Protein AF-A0A535HLI9-F1 (afdb_monomer)

Solvent-accessible surface area (backbone atoms only — not comparable to full-atom values): 7921 Å² total; per-residue (Å²): 130,85,85,77,69,52,64,37,50,51,27,47,79,38,74,71,27,45,65,36,55,38,54,54,77,59,37,49,28,39,36,38,38,38,29,46,26,22,33,39,37,52,29,38,16,64,42,88,89,47,76,68,42,70,60,89,92,61,36,67,38,44,48,36,35,38,16,77,48,53,64,76,71,88,48,69,77,40,83,44,62,88,49,76,64,22,42,62,50,77,56,64,64,55,21,14,36,40,42,58,48,47,52,89,66,51,62,89,78,56,41,26,40,26,44,35,54,46,46,82,50,92,31,57,22,33,33,33,36,26,61,46,61,72,83,28,63,64,91,67,55,74,84,50,59,134

pLDDT: mean 82.83, std 12.59, range [45.88, 95.75]

Foldseek 3Di:
DPDDDCALAFKDKDWLQAQFKFFLPQFFKKKKKWAQFFKKAKWWDLDRPDDTHQPPPQQQFQKKWKFQQRPPPPTDIDIDNPDDRHRMGGHDGGMMMITMDGPVSDDPSTGIMGIHGDDDDSIIMMMIGGRGHDRDDNVRDDPGTD

Radius of gyration: 15.1 Å; Cα contacts (8 Å, |Δi|>4): 347; chains: 1; bounding box: 35×43×37 Å

Mean predicted aligned error: 6.94 Å

Sequence (146 aa):
MAGMEFLGRHGIPVLAASGVAINLSGCSGVTFFGTNDNTYTLTLSKTFTGSYSQPSGWNPITHYYTNADNGVGTGAWSDKVAQAASNVVTIATDIAVAITLLVSMVPDTYQYVKCTASAPGDGLLVAVLHDLTVQRKPVNLAKISA

Secondary structure (DSSP, 8-state):
-PPPPSBTTTEEEESS-BT--EE-TT-SEEEEEE-S-SEEEEEEESSTTSPPB--TT---BS-EEEETTTTSSSSPPEEE--S-SBSEEE--TT-EEEEEEEGGGSPTT--EEEEEEESSSS--EEEEEES-SS---GGGPPP---

Nearest PDB structures (foldseek):
  7wr7-assembly1_A  TM=2.361E-01  e=2.189E-01  Homo sapiens
  6fzw-assembly1_D  TM=2.084E-01  e=3.251E-01  Homo sapiens
  2wno-assembly1_A  TM=2.152E-01  e=1.336E+00  Homo sapiens
  6fzv-assembly1_D  TM=1.956E-01  e=2.947E+00  Homo sapiens
  9en2-assembly1_A  TM=1.817E-01  e=4.631E+00  Homo sapiens

Structure (mmCIF, N/CA/C/O backbone):
data_AF-A0A535HLI9-F1
#
_entry.id   AF-A0A535HLI9-F1
#
loop_
_atom_site.group_PDB
_atom_site.id
_atom_site.type_symbol
_atom_site.label_atom_id
_atom_site.label_alt_id
_atom_site.label_comp_id
_atom_site.label_asym_id
_atom_site.label_entity_id
_atom_site.label_seq_id
_atom_site.pdbx_PDB_ins_code
_atom_site.Cartn_x
_atom_site.Cartn_y
_atom_site.Cartn_z
_atom_site.occupancy
_atom_site.B_iso_or_equiv
_atom_site.auth_seq_id
_atom_site.auth_comp_id
_atom_site.auth_asym_id
_atom_site.auth_atom_id
_atom_site.pdbx_PDB_model_num
ATOM 1 N N . MET A 1 1 ? 4.675 -27.931 -10.512 1.00 47.81 1 MET A N 1
ATOM 2 C CA . MET A 1 1 ? 3.757 -27.263 -9.563 1.00 47.81 1 MET A CA 1
ATOM 3 C C . MET A 1 1 ? 2.633 -26.643 -10.372 1.00 47.81 1 MET A C 1
ATOM 5 O O . MET A 1 1 ? 2.938 -25.960 -11.338 1.00 47.81 1 MET A O 1
ATOM 9 N N . ALA A 1 2 ? 1.369 -26.915 -10.044 1.00 57.59 2 ALA A N 1
ATOM 10 C CA . ALA A 1 2 ? 0.263 -26.149 -10.618 1.00 57.59 2 ALA A CA 1
ATOM 11 C C . ALA A 1 2 ? 0.314 -24.728 -10.031 1.00 57.59 2 ALA A C 1
ATOM 13 O O . ALA A 1 2 ? 0.497 -24.584 -8.822 1.00 57.59 2 ALA A O 1
ATOM 14 N N . GLY A 1 3 ? 0.229 -23.696 -10.873 1.00 62.38 3 GLY A N 1
ATOM 15 C CA . GLY A 1 3 ? 0.217 -22.307 -10.410 1.00 62.38 3 GLY A CA 1
ATOM 16 C C . GLY A 1 3 ? -0.989 -22.048 -9.503 1.00 62.38 3 GLY A C 1
ATOM 17 O O . GLY A 1 3 ? -2.086 -22.526 -9.786 1.00 62.38 3 GLY A O 1
ATOM 18 N N . MET A 1 4 ? -0.786 -21.323 -8.403 1.00 70.88 4 MET A N 1
ATOM 19 C CA . MET A 1 4 ? -1.877 -20.862 -7.543 1.00 70.88 4 MET A CA 1
ATOM 20 C C . MET A 1 4 ? -2.397 -19.511 -8.044 1.00 70.88 4 MET A C 1
ATOM 22 O O . MET A 1 4 ? -1.621 -18.653 -8.457 1.00 70.88 4 MET A O 1
ATOM 26 N N . GLU A 1 5 ? -3.716 -19.328 -8.016 1.00 77.06 5 GLU A N 1
ATOM 27 C CA . GLU A 1 5 ? -4.363 -18.067 -8.396 1.00 77.06 5 GLU A CA 1
ATOM 28 C C . GLU A 1 5 ? -3.961 -16.937 -7.436 1.00 77.06 5 GLU A C 1
ATOM 30 O O . GLU A 1 5 ? -3.889 -17.146 -6.228 1.00 77.06 5 GLU A O 1
ATOM 35 N N . PHE A 1 6 ? -3.725 -15.728 -7.953 1.00 80.50 6 PHE A N 1
ATOM 36 C CA . PHE A 1 6 ? -3.312 -14.587 -7.129 1.00 80.50 6 PHE A CA 1
ATOM 37 C C . PHE A 1 6 ? -4.438 -14.088 -6.206 1.00 80.50 6 PHE A C 1
ATOM 39 O O . PHE A 1 6 ? -4.245 -13.940 -4.995 1.00 80.50 6 PHE A O 1
ATOM 46 N N . LEU A 1 7 ? -5.627 -13.866 -6.774 1.00 81.62 7 LEU A N 1
ATOM 47 C CA . LEU A 1 7 ? -6.753 -13.232 -6.092 1.00 81.62 7 LEU A CA 1
ATOM 48 C C . LEU A 1 7 ? -7.318 -14.110 -4.965 1.00 81.62 7 LEU A C 1
ATOM 50 O O . LEU A 1 7 ? -7.665 -15.271 -5.175 1.00 81.62 7 LEU A O 1
ATOM 54 N N . GLY A 1 8 ? -7.439 -13.539 -3.765 1.00 66.31 8 GLY A N 1
ATOM 55 C CA . GLY A 1 8 ? -8.007 -14.218 -2.591 1.00 66.31 8 GLY A CA 1
ATOM 56 C C . GLY A 1 8 ? -7.142 -15.324 -1.987 1.00 66.31 8 GLY A C 1
ATOM 57 O O . GLY A 1 8 ? -7.545 -15.983 -1.025 1.00 66.31 8 GLY A O 1
ATOM 58 N N . ARG A 1 9 ? -5.925 -15.496 -2.510 1.00 73.50 9 ARG A N 1
ATOM 59 C CA . ARG A 1 9 ? -4.909 -16.387 -1.944 1.00 73.50 9 ARG A CA 1
ATOM 60 C C . ARG A 1 9 ? -3.655 -15.618 -1.566 1.00 73.50 9 ARG A C 1
ATOM 62 O O . ARG A 1 9 ? -3.273 -15.631 -0.404 1.00 73.50 9 ARG A O 1
ATOM 69 N N . HIS A 1 10 ? -3.044 -14.951 -2.541 1.00 78.94 10 HIS A N 1
ATOM 70 C CA . HIS A 1 10 ? -1.768 -14.257 -2.376 1.00 78.94 10 HIS A CA 1
ATOM 71 C C . HIS A 1 10 ? -1.946 -12.758 -2.172 1.00 78.94 10 HIS A C 1
ATOM 73 O O . HIS A 1 10 ? -1.213 -12.158 -1.391 1.00 78.94 10 HIS A O 1
ATOM 79 N N . GLY A 1 11 ? -2.950 -12.168 -2.818 1.00 85.00 11 GLY A N 1
ATOM 80 C CA . GLY A 1 11 ? -3.280 -10.778 -2.584 1.00 85.00 11 GLY A CA 1
ATOM 81 C C . GLY A 1 11 ? -4.585 -10.335 -3.217 1.00 85.00 11 GLY A C 1
ATOM 82 O O . GLY A 1 11 ? -5.288 -11.109 -3.874 1.00 85.00 11 GLY A O 1
ATOM 83 N N . ILE A 1 12 ? -4.939 -9.080 -2.962 1.00 86.31 12 ILE A N 1
ATOM 84 C CA . ILE A 1 12 ? -6.130 -8.429 -3.505 1.00 86.31 12 ILE A CA 1
ATOM 85 C C . ILE A 1 12 ? -5.712 -7.037 -3.975 1.00 86.31 12 ILE A C 1
ATOM 87 O O . ILE A 1 12 ? -5.296 -6.225 -3.145 1.00 86.31 12 ILE A O 1
ATOM 91 N N . PRO A 1 13 ? -5.781 -6.758 -5.288 1.00 89.19 13 PRO A N 1
ATOM 92 C CA . PRO A 1 13 ? -5.491 -5.438 -5.810 1.00 89.19 13 PRO A CA 1
ATOM 93 C C . PRO A 1 13 ? -6.701 -4.514 -5.628 1.00 89.19 13 PRO A C 1
ATOM 95 O O . PRO A 1 13 ? -7.841 -4.892 -5.899 1.00 89.19 13 PRO A O 1
ATOM 98 N N . VAL A 1 14 ? -6.433 -3.281 -5.225 1.00 88.56 14 VAL A N 1
ATOM 99 C CA . VAL A 1 14 ? -7.339 -2.138 -5.275 1.00 88.56 14 VAL A CA 1
ATOM 100 C C . VAL A 1 14 ? -6.772 -1.188 -6.321 1.00 88.56 14 VAL A C 1
ATOM 102 O O . VAL A 1 14 ? -5.679 -0.641 -6.165 1.00 88.56 14 VAL A O 1
ATOM 105 N N . LEU A 1 15 ? -7.496 -1.059 -7.428 1.00 87.38 15 LEU A N 1
ATOM 106 C CA . LEU A 1 15 ? -7.136 -0.179 -8.537 1.00 87.38 15 LEU A CA 1
ATOM 107 C C . LEU A 1 15 ? -7.560 1.259 -8.210 1.00 87.38 15 LEU A C 1
ATOM 109 O O . LEU A 1 15 ? -8.544 1.448 -7.498 1.00 87.38 15 LEU A O 1
ATOM 113 N N . ALA A 1 16 ? -6.842 2.252 -8.743 1.00 84.12 16 ALA A N 1
ATOM 114 C CA . ALA A 1 16 ? -7.087 3.675 -8.473 1.00 84.12 16 ALA A CA 1
ATOM 115 C C . ALA A 1 16 ? -7.104 4.003 -6.965 1.00 84.12 16 ALA A C 1
ATOM 117 O O . ALA A 1 16 ? -7.989 4.683 -6.459 1.00 84.12 16 ALA A O 1
ATOM 118 N N . ALA A 1 17 ? -6.111 3.495 -6.235 1.00 86.56 17 ALA A N 1
ATOM 119 C CA . ALA A 1 17 ? -6.031 3.570 -4.780 1.00 86.56 17 ALA A CA 1
ATOM 120 C C . ALA A 1 17 ? -5.579 4.938 -4.231 1.00 86.56 17 ALA A C 1
ATOM 122 O O . ALA A 1 17 ? -5.503 5.099 -3.011 1.00 86.56 17 ALA A O 1
ATOM 123 N N . SER A 1 18 ? -5.256 5.917 -5.087 1.00 91.25 18 SER A N 1
ATOM 124 C CA . SER A 1 18 ? -4.768 7.225 -4.632 1.00 91.25 18 SER A CA 1
ATOM 125 C C . SER A 1 18 ? -5.845 7.934 -3.809 1.00 91.25 18 SER A C 1
ATOM 127 O O . SER A 1 18 ? -6.968 8.133 -4.267 1.00 91.25 18 SER A O 1
ATOM 129 N N . GLY A 1 19 ? -5.534 8.256 -2.551 1.00 89.56 19 GLY A N 1
ATOM 130 C CA . GLY A 1 19 ? -6.475 8.878 -1.613 1.00 89.56 19 GLY A CA 1
ATOM 131 C C . GLY A 1 19 ? -7.634 7.974 -1.155 1.00 89.56 19 GLY A C 1
ATOM 132 O O . GLY A 1 19 ? -8.481 8.420 -0.369 1.00 89.56 19 GLY A O 1
ATOM 133 N N . VAL A 1 20 ? -7.670 6.708 -1.586 1.00 91.25 20 VAL A N 1
ATOM 134 C CA . VAL A 1 20 ? -8.703 5.730 -1.220 1.00 91.25 20 VAL A CA 1
ATOM 135 C C . VAL A 1 20 ? -8.349 5.057 0.099 1.00 91.25 20 VAL A C 1
ATOM 137 O O . VAL A 1 20 ? -7.218 4.639 0.333 1.00 91.25 20 VAL A O 1
ATOM 140 N N . ALA A 1 21 ? -9.341 4.961 0.981 1.00 92.06 21 ALA A N 1
ATOM 141 C CA . ALA A 1 21 ? -9.213 4.285 2.263 1.00 92.06 21 ALA A CA 1
ATOM 142 C C . ALA A 1 21 ? -9.090 2.769 2.072 1.00 92.06 21 ALA A C 1
ATOM 144 O O . ALA A 1 21 ? -10.029 2.127 1.600 1.00 92.06 21 ALA A O 1
ATOM 145 N N . ILE A 1 22 ? -7.957 2.203 2.486 1.00 92.94 22 ILE A N 1
ATOM 146 C CA . ILE A 1 22 ? -7.685 0.767 2.435 1.00 92.94 22 ILE A CA 1
ATOM 147 C C . ILE A 1 22 ? -7.796 0.186 3.840 1.00 92.94 22 ILE A C 1
ATOM 149 O O . ILE A 1 22 ? -7.095 0.623 4.754 1.00 92.94 22 ILE A O 1
ATOM 153 N N . ASN A 1 23 ? -8.672 -0.804 4.012 1.00 91.62 23 ASN A N 1
ATOM 154 C CA . ASN A 1 23 ? -8.808 -1.533 5.268 1.00 91.62 23 ASN A CA 1
ATOM 155 C C . ASN A 1 23 ? -7.673 -2.559 5.433 1.00 91.62 23 ASN A C 1
ATOM 157 O O . ASN A 1 23 ? -7.500 -3.429 4.584 1.00 91.62 23 ASN A O 1
ATOM 161 N N . LEU A 1 24 ? -6.941 -2.483 6.544 1.00 88.06 24 LEU A N 1
ATOM 162 C CA . LEU A 1 24 ? -5.835 -3.386 6.878 1.00 88.06 24 LEU A CA 1
ATOM 163 C C . LEU A 1 24 ? -6.278 -4.654 7.628 1.00 88.06 24 LEU A C 1
ATOM 165 O O . LEU A 1 24 ? -5.456 -5.502 7.976 1.00 88.06 24 LEU A O 1
ATOM 169 N N . SER A 1 25 ? -7.574 -4.809 7.908 1.00 83.06 25 SER A N 1
ATOM 170 C CA . SER A 1 25 ? -8.092 -6.014 8.548 1.00 83.06 25 SER A CA 1
ATOM 171 C C . SER A 1 25 ? -7.989 -7.211 7.604 1.00 83.06 25 SER A C 1
ATOM 173 O O . SER A 1 25 ? -8.512 -7.174 6.490 1.00 83.06 25 SER A O 1
ATOM 175 N N . GLY A 1 26 ? -7.397 -8.305 8.074 1.00 80.38 26 GLY A N 1
ATOM 176 C CA . GLY A 1 26 ? -7.365 -9.554 7.313 1.00 80.38 26 GLY A CA 1
ATOM 177 C C . GLY A 1 26 ? -6.177 -9.702 6.356 1.00 80.38 26 GLY A C 1
ATOM 178 O O . GLY A 1 26 ? -6.167 -10.630 5.553 1.00 80.38 26 GLY A O 1
ATOM 179 N N . CYS A 1 27 ? -5.179 -8.821 6.432 1.00 85.88 27 CYS A N 1
ATOM 180 C CA . CYS A 1 27 ? -3.913 -8.920 5.702 1.00 85.88 27 CYS A CA 1
ATOM 181 C C . CYS A 1 27 ? -2.727 -8.676 6.640 1.00 85.88 27 CYS A C 1
ATOM 183 O O . CYS A 1 27 ? -2.905 -8.117 7.723 1.00 85.88 27 CYS A O 1
ATOM 185 N N . SER A 1 28 ? -1.520 -9.053 6.216 1.00 89.25 28 SER A N 1
ATOM 186 C CA . SER A 1 28 ? -0.295 -8.752 6.980 1.00 89.25 28 SER A CA 1
ATOM 187 C C . SER A 1 28 ? 0.455 -7.527 6.443 1.00 89.25 28 SER A C 1
ATOM 189 O O . SER A 1 28 ? 1.288 -6.955 7.148 1.00 89.25 28 SER A O 1
ATOM 191 N N . GLY A 1 29 ? 0.115 -7.062 5.239 1.00 90.25 29 GLY A N 1
ATOM 192 C CA . GLY A 1 29 ? 0.660 -5.838 4.662 1.00 90.25 29 GLY A CA 1
ATOM 193 C C . GLY A 1 29 ? -0.072 -5.381 3.402 1.00 90.25 29 GLY A C 1
ATOM 194 O O . GLY A 1 29 ? -0.942 -6.077 2.868 1.00 90.25 29 GLY A O 1
ATOM 195 N N . VAL A 1 30 ? 0.293 -4.186 2.944 1.00 93.81 30 VAL A N 1
ATOM 196 C CA . VAL A 1 30 ? -0.132 -3.604 1.671 1.00 93.81 30 VAL A CA 1
ATOM 197 C C . VAL A 1 30 ? 1.079 -3.020 0.947 1.00 93.81 30 VAL A C 1
ATOM 199 O O . VAL A 1 30 ? 1.870 -2.285 1.540 1.00 93.81 30 VAL A O 1
ATOM 202 N N . THR A 1 31 ? 1.207 -3.312 -0.344 1.00 94.50 31 THR A N 1
ATOM 203 C CA . THR A 1 31 ? 2.193 -2.675 -1.224 1.00 94.50 31 THR A CA 1
ATOM 204 C C . THR A 1 31 ? 1.484 -1.730 -2.180 1.00 94.50 31 THR A C 1
ATOM 206 O O . THR A 1 31 ? 0.580 -2.137 -2.907 1.00 94.50 31 THR A O 1
ATOM 209 N N . PHE A 1 32 ? 1.895 -0.467 -2.190 1.00 93.94 32 PHE A N 1
ATOM 210 C CA . PHE A 1 32 ? 1.427 0.544 -3.128 1.00 93.94 32 PHE A CA 1
ATOM 211 C C . PHE A 1 32 ? 2.377 0.617 -4.315 1.00 93.94 32 PHE A C 1
ATOM 213 O O . PHE A 1 32 ? 3.564 0.888 -4.140 1.00 93.94 32 PHE A O 1
ATOM 220 N N . PHE A 1 33 ? 1.841 0.396 -5.509 1.00 92.25 33 PHE A N 1
ATOM 221 C CA . PHE A 1 33 ? 2.531 0.565 -6.777 1.00 92.25 33 PHE A CA 1
ATOM 222 C C . PHE A 1 33 ? 2.081 1.863 -7.428 1.00 92.25 33 PHE A C 1
ATOM 224 O O . PHE A 1 33 ? 0.896 2.016 -7.720 1.00 92.25 33 PHE A O 1
ATOM 231 N N . GLY A 1 34 ? 3.015 2.784 -7.632 1.00 90.31 34 GLY A N 1
ATOM 232 C CA . GLY A 1 34 ? 2.777 4.065 -8.289 1.00 90.31 34 GLY A CA 1
ATOM 233 C C . GLY A 1 34 ? 3.594 4.196 -9.566 1.00 90.31 34 GLY A C 1
ATOM 234 O O . GLY A 1 34 ? 4.622 3.539 -9.722 1.00 90.31 34 GLY A O 1
ATOM 235 N N . THR A 1 35 ? 3.140 5.047 -10.475 1.00 86.88 35 THR A N 1
ATOM 236 C CA . THR A 1 35 ? 3.879 5.483 -11.666 1.00 86.88 35 THR A CA 1
ATOM 237 C C . THR A 1 35 ? 3.436 6.899 -12.023 1.00 86.88 35 THR A C 1
ATOM 239 O O . THR A 1 35 ? 2.328 7.306 -11.666 1.00 86.88 35 THR A O 1
ATOM 242 N N . ASN A 1 36 ? 4.294 7.641 -12.726 1.00 79.00 36 ASN A N 1
ATOM 243 C CA . ASN A 1 36 ? 4.060 8.995 -13.246 1.00 79.00 36 ASN A CA 1
ATOM 244 C C . ASN A 1 36 ? 3.907 10.115 -12.198 1.00 79.00 36 ASN A C 1
ATOM 246 O O . ASN A 1 36 ? 4.103 11.272 -12.549 1.00 79.00 36 ASN A O 1
ATOM 250 N N . ASP A 1 37 ? 3.651 9.798 -10.926 1.00 83.19 37 ASP A N 1
ATOM 251 C CA . ASP A 1 37 ? 3.699 10.757 -9.815 1.00 83.19 37 ASP A CA 1
ATOM 252 C C . ASP A 1 3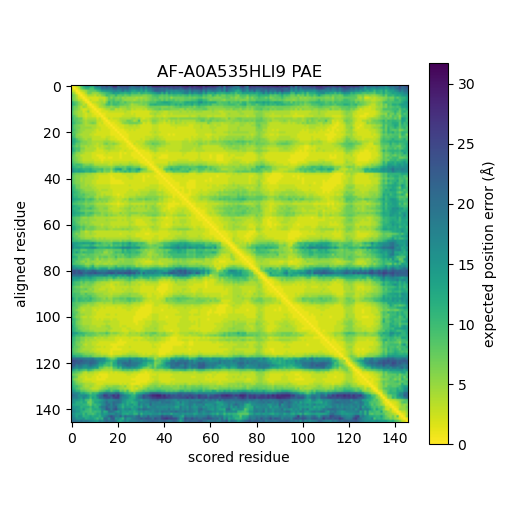7 ? 5.053 10.757 -9.096 1.00 83.19 37 ASP A C 1
ATOM 254 O O . ASP A 1 37 ? 5.782 9.760 -9.079 1.00 83.19 37 ASP A O 1
ATOM 258 N N . ASN A 1 38 ? 5.364 11.881 -8.451 1.00 85.25 38 ASN A N 1
ATOM 259 C CA . ASN A 1 38 ? 6.627 12.111 -7.762 1.00 85.25 38 ASN A CA 1
ATOM 260 C C . ASN A 1 38 ? 6.536 11.984 -6.241 1.00 85.25 38 ASN A C 1
ATOM 262 O O . ASN A 1 38 ? 7.549 11.681 -5.622 1.00 85.25 38 ASN A O 1
ATOM 266 N N . THR A 1 39 ? 5.372 12.194 -5.622 1.00 90.25 39 THR A N 1
ATOM 267 C CA . THR A 1 39 ? 5.252 12.211 -4.159 1.00 90.25 39 THR A CA 1
ATOM 268 C C . THR A 1 39 ? 4.126 11.308 -3.695 1.00 90.25 39 THR A C 1
ATOM 270 O O . THR A 1 39 ? 2.992 11.428 -4.147 1.00 90.25 39 THR A O 1
ATOM 273 N N . TYR A 1 40 ? 4.439 10.434 -2.742 1.00 91.81 40 TYR A N 1
ATOM 274 C CA . TYR A 1 40 ? 3.530 9.445 -2.179 1.00 91.81 40 TYR A CA 1
ATOM 275 C C . TYR A 1 40 ? 3.496 9.611 -0.668 1.00 91.81 40 TYR A C 1
ATOM 277 O O . TYR A 1 40 ? 4.507 9.432 0.011 1.00 91.81 40 TYR A O 1
ATOM 285 N N . THR A 1 41 ? 2.328 9.955 -0.136 1.00 93.38 41 THR A N 1
ATOM 286 C CA . THR A 1 41 ? 2.153 10.239 1.292 1.00 93.38 41 THR A CA 1
ATOM 287 C C . THR A 1 41 ? 1.233 9.219 1.937 1.00 93.38 41 THR A C 1
ATOM 289 O O . THR A 1 41 ? 0.091 9.053 1.507 1.00 93.38 41 THR A O 1
ATOM 292 N N . LEU A 1 42 ? 1.705 8.565 2.997 1.00 94.88 42 LEU A N 1
ATOM 293 C CA . LEU A 1 42 ? 0.908 7.669 3.824 1.00 94.88 42 LEU A CA 1
ATOM 294 C C . LEU A 1 42 ? 0.234 8.427 4.968 1.00 94.88 42 LEU A C 1
ATOM 296 O O . LEU A 1 42 ? 0.848 9.231 5.672 1.00 94.88 42 LEU A O 1
ATOM 300 N N . THR A 1 43 ? -1.039 8.120 5.183 1.00 95.69 43 THR A N 1
ATOM 301 C CA . THR A 1 43 ? -1.846 8.615 6.303 1.00 95.69 43 THR A CA 1
ATOM 302 C C . THR A 1 43 ? -2.724 7.495 6.848 1.00 95.69 43 THR A C 1
ATOM 304 O O . THR A 1 43 ? -3.056 6.553 6.129 1.00 95.69 43 THR A O 1
ATOM 307 N N . LEU A 1 44 ? -3.106 7.584 8.121 1.00 95.75 44 LEU A N 1
ATOM 308 C CA . LEU A 1 44 ? -3.906 6.567 8.799 1.00 95.75 44 LEU A CA 1
ATOM 309 C C . LEU A 1 44 ? -5.208 7.135 9.342 1.00 95.75 44 LEU A C 1
ATOM 311 O O . LEU A 1 44 ? -5.296 8.311 9.693 1.00 95.75 44 LEU A O 1
ATOM 315 N N . SER A 1 45 ? -6.190 6.253 9.502 1.00 95.56 45 SER A N 1
ATOM 316 C CA . SER A 1 45 ? -7.380 6.523 10.297 1.00 95.56 45 SER A CA 1
ATOM 317 C C . SER A 1 45 ? -7.823 5.301 11.101 1.00 95.56 45 SER A C 1
ATOM 319 O O . SER A 1 45 ? -7.504 4.149 10.789 1.00 95.56 45 SER A O 1
ATOM 321 N N . LYS A 1 46 ? -8.563 5.563 12.180 1.00 93.06 46 LYS A N 1
ATOM 322 C CA . LYS A 1 46 ? -9.172 4.522 13.022 1.00 93.06 46 LYS A CA 1
ATOM 323 C C . LYS A 1 46 ? -10.483 4.006 12.435 1.00 93.06 46 LYS A C 1
ATOM 325 O O . LYS A 1 46 ? -10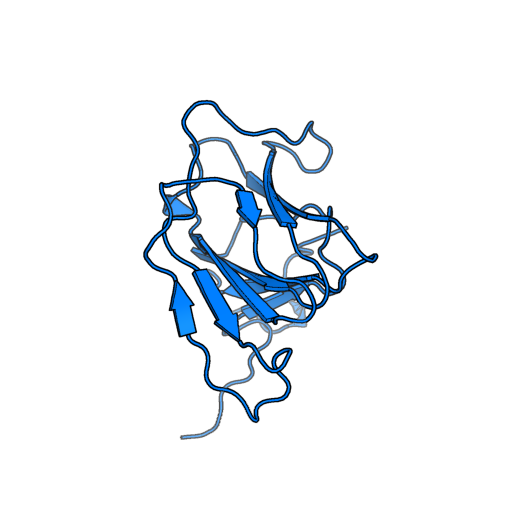.896 2.895 12.740 1.00 93.06 46 LYS A O 1
ATOM 330 N N . THR A 1 47 ? -11.139 4.806 11.598 1.00 92.12 47 THR A N 1
ATOM 331 C CA . THR A 1 47 ? -12.425 4.482 10.976 1.00 92.12 47 THR A CA 1
ATOM 332 C C . THR A 1 47 ? -12.389 4.812 9.489 1.00 92.12 47 THR A C 1
ATOM 334 O O . THR A 1 47 ? -11.618 5.663 9.051 1.00 92.12 47 THR A O 1
ATOM 337 N N . PHE A 1 48 ? -13.250 4.160 8.706 1.00 88.62 48 PHE A N 1
ATOM 338 C CA . PHE A 1 48 ? -13.301 4.342 7.254 1.00 88.62 48 PHE A CA 1
ATOM 339 C C . PHE A 1 48 ? -13.499 5.815 6.845 1.00 88.62 48 PHE A C 1
ATOM 341 O O . PHE A 1 48 ? -12.746 6.337 6.022 1.00 88.62 48 PHE A O 1
ATOM 348 N N . THR A 1 49 ? -14.466 6.496 7.470 1.00 89.44 49 THR A N 1
ATOM 349 C CA . THR A 1 49 ? -14.818 7.906 7.217 1.00 89.44 49 THR A CA 1
ATOM 350 C C . THR A 1 49 ? -14.097 8.894 8.136 1.00 89.44 49 THR A C 1
ATOM 352 O O . THR A 1 49 ? -14.478 10.062 8.196 1.00 89.44 49 THR A O 1
ATOM 355 N N . GLY A 1 50 ? -13.124 8.433 8.923 1.00 88.56 50 GLY A N 1
ATOM 356 C CA . GLY A 1 50 ? -12.415 9.282 9.870 1.00 88.56 50 GLY A CA 1
ATOM 357 C C . GLY A 1 50 ? -11.475 10.268 9.181 1.00 88.56 50 GLY A C 1
ATOM 358 O O . GLY A 1 50 ? -11.192 10.177 7.985 1.00 88.56 50 GLY A O 1
ATOM 359 N N . SER A 1 51 ? -10.942 11.204 9.964 1.00 92.12 51 SER A N 1
ATOM 360 C CA . SER A 1 51 ? -9.838 12.043 9.504 1.00 92.12 51 SER A CA 1
ATOM 361 C C . SER A 1 51 ? -8.600 11.177 9.295 1.00 92.12 51 SER A C 1
ATOM 363 O O . SER A 1 51 ? -8.260 10.359 10.155 1.00 92.12 51 SER A O 1
ATOM 365 N N . TYR A 1 52 ? -7.945 11.358 8.152 1.00 93.62 52 TYR A N 1
ATOM 366 C CA . TYR A 1 52 ? -6.679 10.707 7.845 1.00 93.62 52 TYR A CA 1
ATOM 367 C C . TYR A 1 52 ? -5.548 11.655 8.197 1.00 93.62 52 TYR A C 1
ATOM 369 O O . TYR A 1 52 ? -5.512 12.791 7.727 1.00 93.62 52 TYR A O 1
ATOM 377 N N . SER A 1 53 ? -4.650 11.201 9.059 1.00 93.69 53 SER A N 1
ATOM 378 C CA . SER A 1 53 ? -3.533 12.006 9.535 1.00 93.69 53 SER A CA 1
ATOM 379 C C . SER A 1 53 ? -2.295 11.147 9.748 1.00 93.69 53 SER A C 1
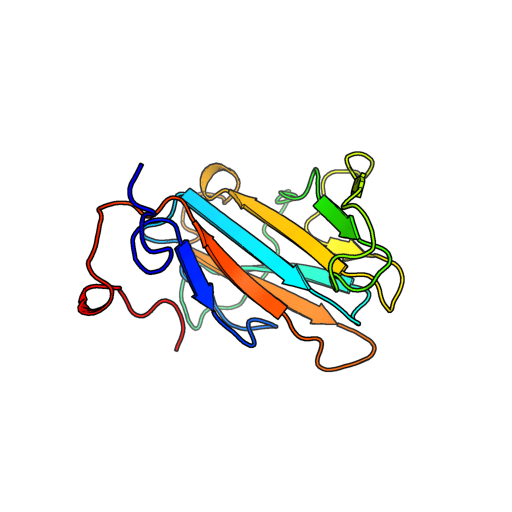ATOM 381 O O . SER A 1 53 ? -2.321 9.924 9.599 1.00 93.69 53 SER A O 1
ATOM 383 N N . GLN A 1 54 ? -1.188 11.810 10.058 1.00 92.06 54 GLN A N 1
ATOM 384 C CA . GLN A 1 54 ? 0.078 11.182 10.395 1.00 92.06 54 GLN A CA 1
ATOM 385 C C . GLN A 1 54 ? 0.205 11.174 11.923 1.00 92.06 54 GLN A C 1
ATOM 387 O O . GLN A 1 54 ? 0.367 12.243 12.518 1.00 92.06 54 GLN A O 1
ATOM 392 N N . PRO A 1 55 ? 0.089 10.014 12.593 1.00 89.81 55 PRO A N 1
ATOM 393 C CA . PRO A 1 55 ? 0.328 9.944 14.027 1.00 89.81 55 PRO A CA 1
ATOM 394 C C . PRO A 1 55 ? 1.757 10.390 14.357 1.00 89.81 55 PRO A C 1
ATOM 396 O O . PRO A 1 55 ? 2.690 10.128 13.596 1.00 89.81 55 PRO A O 1
ATOM 399 N N . SER A 1 56 ? 1.941 11.056 15.498 1.00 88.69 56 SER A N 1
ATOM 400 C CA . SER A 1 56 ? 3.265 11.531 15.916 1.00 88.69 56 SER A CA 1
ATOM 401 C C . SER A 1 56 ? 4.264 10.372 16.004 1.00 88.69 56 SER A C 1
ATOM 403 O O . SER A 1 56 ? 3.969 9.342 16.608 1.00 88.69 56 SER A O 1
ATOM 405 N N . GLY A 1 57 ? 5.433 10.538 15.379 1.00 87.00 57 GLY A N 1
ATOM 406 C CA . GLY A 1 57 ? 6.488 9.521 15.338 1.00 87.00 57 GLY A CA 1
ATOM 407 C C . GLY A 1 57 ? 6.229 8.345 14.388 1.00 87.00 57 GLY A C 1
ATOM 408 O O . GLY A 1 57 ? 7.072 7.453 14.305 1.00 87.00 57 GLY A O 1
ATOM 409 N N . TRP A 1 58 ? 5.109 8.326 13.655 1.00 92.44 58 TRP A N 1
ATOM 410 C CA . TRP A 1 58 ? 4.808 7.255 12.708 1.00 92.44 58 TRP A CA 1
ATOM 411 C C . TRP A 1 58 ? 5.499 7.476 11.360 1.00 92.44 58 TRP A C 1
ATOM 413 O O . TRP A 1 58 ? 5.045 8.251 10.518 1.00 92.44 58 TRP A O 1
ATOM 423 N N . ASN A 1 59 ? 6.598 6.750 11.174 1.00 92.38 59 ASN A N 1
ATOM 424 C CA . ASN A 1 59 ? 7.489 6.849 10.026 1.00 92.38 59 ASN A CA 1
ATOM 425 C C . ASN A 1 59 ? 7.813 5.441 9.494 1.00 92.38 59 ASN A C 1
ATOM 427 O O . ASN A 1 59 ? 8.909 4.929 9.723 1.00 92.38 59 ASN A O 1
ATOM 431 N N . PRO A 1 60 ? 6.842 4.756 8.867 1.00 91.25 60 PRO A N 1
ATOM 432 C CA . PRO A 1 60 ? 6.959 3.329 8.572 1.00 91.25 60 PRO A CA 1
ATOM 433 C C . PRO A 1 60 ? 7.864 3.026 7.372 1.00 91.25 60 PRO A C 1
ATOM 435 O O . PRO A 1 60 ? 8.350 1.905 7.239 1.00 91.25 60 PRO A O 1
ATOM 438 N N . ILE A 1 61 ? 8.086 3.998 6.484 1.00 91.12 61 ILE A N 1
ATOM 439 C CA . ILE A 1 61 ? 8.799 3.771 5.231 1.00 91.12 61 ILE A CA 1
ATOM 440 C C . ILE A 1 61 ? 10.296 3.927 5.477 1.00 91.12 61 ILE A C 1
ATOM 442 O O . ILE A 1 61 ? 10.828 5.040 5.521 1.00 91.12 61 ILE A O 1
ATOM 446 N N . THR A 1 62 ? 10.973 2.794 5.616 1.00 89.19 62 THR A N 1
ATOM 447 C CA . THR A 1 62 ? 12.437 2.701 5.725 1.00 89.19 62 THR A CA 1
ATOM 448 C C . THR A 1 62 ? 13.092 2.177 4.450 1.00 89.19 62 THR A C 1
ATOM 450 O O . THR A 1 62 ? 14.294 2.326 4.270 1.00 89.19 62 THR A O 1
ATOM 453 N N . HIS A 1 63 ? 12.304 1.577 3.560 1.00 87.75 63 HIS A N 1
ATOM 454 C CA . HIS A 1 63 ? 12.734 1.071 2.264 1.00 87.75 63 HIS A CA 1
ATOM 455 C C . HIS A 1 63 ? 11.575 1.166 1.268 1.00 87.75 63 HIS A C 1
ATOM 457 O O . HIS A 1 63 ? 10.403 1.079 1.640 1.00 87.75 63 HIS A O 1
ATOM 463 N N . TYR A 1 64 ? 11.911 1.351 -0.002 1.00 91.56 64 TYR A N 1
ATOM 464 C CA . TYR A 1 64 ? 10.988 1.289 -1.129 1.00 91.56 64 TYR A CA 1
ATOM 465 C C . TYR A 1 64 ? 11.772 0.886 -2.378 1.00 91.56 64 TYR A C 1
ATOM 467 O O . TYR A 1 64 ? 13.001 0.974 -2.408 1.00 91.56 64 TYR A O 1
ATOM 475 N N . TYR A 1 65 ? 11.074 0.449 -3.420 1.00 91.75 65 TYR A N 1
ATOM 476 C CA . TYR A 1 65 ? 11.704 0.097 -4.690 1.00 91.75 65 TYR A CA 1
ATOM 477 C C . TYR A 1 65 ? 11.319 1.093 -5.767 1.00 91.75 65 TYR A C 1
ATOM 479 O O . TYR A 1 65 ? 10.190 1.575 -5.796 1.00 91.75 65 TYR A O 1
ATOM 487 N N . THR A 1 66 ? 12.243 1.359 -6.683 1.00 91.25 66 THR A N 1
ATOM 488 C CA . THR A 1 66 ? 11.988 2.184 -7.869 1.00 91.25 66 THR A CA 1
ATOM 489 C C . THR A 1 66 ? 12.389 1.453 -9.134 1.00 91.25 66 THR A C 1
ATOM 491 O O . THR A 1 66 ? 13.407 0.763 -9.139 1.00 91.25 66 THR A O 1
ATOM 494 N N . ASN A 1 67 ? 11.662 1.664 -10.221 1.00 89.62 67 ASN A N 1
ATOM 495 C CA . ASN A 1 67 ? 12.038 1.217 -11.552 1.00 89.62 67 ASN A CA 1
ATOM 496 C C . ASN A 1 67 ? 11.991 2.403 -12.516 1.00 89.62 67 ASN A C 1
ATOM 498 O O . ASN A 1 67 ? 10.926 2.973 -12.748 1.00 89.62 67 ASN A O 1
ATOM 502 N N . ALA A 1 68 ? 13.155 2.767 -13.057 1.00 85.06 68 ALA A N 1
ATOM 503 C CA . ALA A 1 68 ? 13.321 3.935 -13.920 1.00 85.06 68 ALA A CA 1
ATOM 504 C C . ALA A 1 68 ? 12.604 3.815 -15.278 1.00 85.06 68 ALA A C 1
ATOM 506 O O . ALA A 1 68 ? 12.494 4.803 -15.988 1.00 85.06 68 ALA A O 1
ATOM 507 N N . ASP A 1 69 ? 12.124 2.623 -15.638 1.00 79.62 69 ASP A N 1
ATOM 508 C CA . ASP A 1 69 ? 11.452 2.351 -16.909 1.00 79.62 69 ASP A CA 1
ATOM 509 C C . ASP A 1 69 ? 9.930 2.234 -16.747 1.00 79.62 69 ASP A C 1
ATOM 511 O O . ASP A 1 69 ? 9.290 1.334 -17.290 1.00 79.62 69 ASP A O 1
ATOM 515 N N . ASN A 1 70 ? 9.342 3.057 -15.871 1.00 72.38 70 ASN A N 1
ATOM 516 C CA . ASN A 1 70 ? 7.899 3.076 -15.585 1.00 72.38 70 ASN A CA 1
ATOM 517 C C . ASN A 1 70 ? 7.246 1.705 -15.305 1.00 72.38 70 ASN A C 1
ATOM 519 O O . ASN A 1 70 ? 6.031 1.547 -15.400 1.00 72.38 70 ASN A O 1
ATOM 523 N N . GLY A 1 71 ? 8.036 0.698 -14.927 1.00 67.94 71 GLY A N 1
ATOM 524 C CA . GLY A 1 71 ? 7.545 -0.648 -14.650 1.00 67.94 71 GLY A CA 1
ATOM 525 C C . GLY A 1 71 ? 7.127 -1.461 -15.882 1.00 67.94 71 GLY A C 1
ATOM 526 O O . GLY A 1 71 ? 6.478 -2.488 -15.700 1.00 67.94 71 GLY A O 1
ATOM 527 N N . VAL A 1 72 ? 7.516 -1.085 -17.112 1.00 77.44 72 VAL A N 1
ATOM 528 C CA . VAL A 1 72 ? 7.154 -1.846 -18.335 1.00 77.44 72 VAL A CA 1
ATOM 529 C C . VAL A 1 72 ? 7.966 -3.136 -18.539 1.00 77.44 72 VAL A C 1
ATOM 531 O O . VAL A 1 72 ? 7.754 -3.868 -19.503 1.00 77.44 72 VAL A O 1
ATOM 534 N N . GLY A 1 73 ? 8.867 -3.459 -17.604 1.00 74.12 73 GLY A N 1
ATOM 535 C CA . GLY A 1 73 ? 9.555 -4.754 -17.524 1.00 74.12 73 GLY A CA 1
ATOM 536 C C . GLY A 1 73 ? 10.895 -4.843 -18.259 1.00 74.12 73 GLY A C 1
ATOM 537 O O . GLY A 1 73 ? 11.524 -5.897 -18.238 1.00 74.12 73 GLY A O 1
ATOM 538 N N . THR A 1 74 ? 11.354 -3.754 -18.874 1.00 80.31 74 THR A N 1
ATOM 539 C CA . THR A 1 74 ? 12.671 -3.639 -19.528 1.00 80.31 74 THR A CA 1
ATOM 540 C C . THR A 1 74 ? 13.766 -3.142 -18.576 1.00 80.31 74 THR A C 1
ATOM 542 O O . THR A 1 74 ? 14.934 -3.493 -18.746 1.00 80.31 74 THR A O 1
ATOM 545 N N . GLY A 1 75 ? 13.391 -2.396 -17.532 1.00 77.31 75 GLY A N 1
ATOM 546 C CA . GLY A 1 75 ? 14.266 -1.983 -16.433 1.00 77.31 75 GLY A CA 1
ATOM 547 C C . GLY A 1 75 ? 14.178 -2.895 -15.204 1.00 77.31 75 GLY A C 1
ATOM 548 O O . GLY A 1 75 ? 13.127 -3.469 -14.903 1.00 77.31 75 GLY A O 1
ATOM 549 N N . ALA A 1 76 ? 15.276 -2.998 -14.452 1.00 84.06 76 ALA A N 1
ATOM 550 C CA . ALA A 1 76 ? 15.303 -3.683 -13.161 1.00 84.06 76 ALA A CA 1
ATOM 551 C C . ALA A 1 76 ? 14.774 -2.783 -12.032 1.00 84.06 76 ALA A C 1
ATOM 553 O O . ALA A 1 76 ? 15.030 -1.577 -11.997 1.00 84.06 76 ALA A O 1
ATOM 554 N N . TRP A 1 77 ? 14.085 -3.387 -11.062 1.00 88.44 77 TRP A N 1
ATOM 555 C CA . TRP A 1 77 ? 13.759 -2.716 -9.807 1.00 88.44 77 TRP A CA 1
ATOM 556 C C . TRP A 1 77 ? 15.033 -2.495 -8.991 1.00 88.44 77 TRP A C 1
ATOM 558 O O . TRP A 1 77 ? 15.845 -3.401 -8.816 1.00 88.44 77 TRP A O 1
ATOM 568 N N . SER A 1 78 ? 15.199 -1.277 -8.494 1.00 88.56 78 SER A N 1
ATOM 569 C CA . SER A 1 78 ? 16.305 -0.867 -7.637 1.00 88.56 78 SER A CA 1
ATOM 570 C C . SER A 1 78 ? 15.798 -0.658 -6.219 1.00 88.56 78 SER A C 1
ATOM 572 O O . SER A 1 78 ? 14.820 0.064 -6.017 1.00 88.56 78 SER A O 1
ATOM 574 N N . ASP A 1 79 ? 16.482 -1.259 -5.251 1.00 84.50 79 ASP A N 1
ATOM 575 C CA . ASP A 1 79 ? 16.237 -1.028 -3.830 1.00 84.50 79 ASP A CA 1
ATOM 576 C C . ASP A 1 79 ? 16.710 0.374 -3.421 1.00 84.50 79 ASP A C 1
ATOM 578 O O . ASP A 1 79 ? 17.828 0.796 -3.744 1.00 84.50 79 ASP A O 1
ATOM 582 N N . LYS A 1 80 ? 15.849 1.112 -2.723 1.00 79.19 80 LYS A N 1
ATOM 583 C CA . LYS A 1 80 ? 16.146 2.412 -2.128 1.00 79.19 80 LYS A CA 1
ATOM 584 C C . LYS A 1 80 ? 15.988 2.309 -0.610 1.00 79.19 80 LYS A C 1
ATOM 586 O O . LYS A 1 80 ? 15.032 2.800 -0.020 1.00 79.19 80 LYS A O 1
ATOM 591 N N . VAL A 1 81 ? 16.996 1.703 0.022 1.00 59.56 81 VAL A N 1
ATOM 592 C CA . VAL A 1 81 ? 17.146 1.582 1.490 1.00 59.56 81 VAL A CA 1
ATOM 593 C C . VAL A 1 81 ? 17.520 2.918 2.160 1.00 59.56 81 VAL A C 1
ATOM 595 O O . VAL A 1 81 ? 17.427 3.074 3.371 1.00 59.56 81 VAL A O 1
ATOM 598 N N . ALA A 1 82 ? 17.982 3.908 1.394 1.00 53.34 82 ALA A N 1
ATOM 599 C CA . ALA A 1 82 ? 18.695 5.069 1.930 1.00 53.34 82 ALA A CA 1
ATOM 600 C C . ALA A 1 82 ? 17.815 6.311 2.179 1.00 53.34 82 ALA A C 1
ATOM 602 O O . ALA A 1 82 ? 18.232 7.421 1.849 1.00 53.34 82 ALA A O 1
ATOM 603 N N . GLN A 1 83 ? 16.620 6.156 2.763 1.00 66.38 83 GLN A N 1
ATOM 604 C CA . GLN A 1 83 ? 15.886 7.302 3.316 1.00 66.38 83 GLN A CA 1
ATOM 605 C C . GLN A 1 83 ? 15.797 7.220 4.839 1.00 66.38 83 GLN A C 1
ATOM 607 O O . GLN A 1 83 ? 15.670 6.1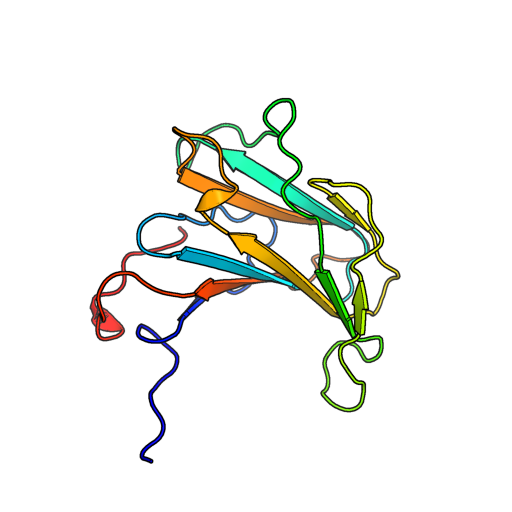38 5.413 1.00 66.38 83 GLN A O 1
ATOM 612 N N . ALA A 1 84 ? 15.845 8.376 5.504 1.00 79.94 84 ALA A N 1
ATOM 613 C CA . ALA A 1 84 ? 15.418 8.450 6.893 1.00 79.94 84 ALA A CA 1
ATOM 614 C C . ALA A 1 84 ? 13.963 7.970 6.980 1.00 79.94 84 ALA A C 1
ATOM 616 O O . ALA A 1 84 ? 13.170 8.247 6.077 1.00 79.94 84 ALA A O 1
ATOM 617 N N . ALA A 1 85 ? 13.632 7.248 8.053 1.00 85.38 85 ALA A N 1
ATOM 618 C CA . ALA A 1 85 ? 12.280 6.768 8.291 1.00 85.38 85 ALA A CA 1
ATOM 619 C C . ALA A 1 85 ? 11.283 7.916 8.079 1.00 85.38 85 ALA A C 1
ATOM 621 O O . ALA A 1 85 ? 11.393 8.966 8.715 1.00 85.38 85 ALA A O 1
ATOM 622 N N . SER A 1 86 ? 10.321 7.705 7.185 1.00 90.81 86 SER A N 1
ATOM 623 C CA . SER A 1 86 ? 9.363 8.724 6.761 1.00 90.81 86 SER A CA 1
ATOM 624 C C . SER A 1 86 ? 8.000 8.087 6.501 1.00 90.81 86 SER A C 1
ATOM 626 O O . SER A 1 86 ? 7.864 6.870 6.381 1.00 90.81 86 SER A O 1
ATOM 628 N N . ASN A 1 87 ? 6.969 8.911 6.415 1.00 91.69 87 ASN A N 1
ATOM 629 C CA . ASN A 1 87 ? 5.652 8.558 5.885 1.00 91.69 87 ASN A CA 1
ATOM 630 C C . ASN A 1 87 ? 5.395 9.187 4.503 1.00 91.69 87 ASN A C 1
ATOM 632 O O . ASN A 1 87 ? 4.316 9.016 3.941 1.00 91.69 87 ASN A O 1
ATOM 636 N N . VAL A 1 88 ? 6.391 9.885 3.955 1.00 91.88 88 VAL A N 1
ATOM 637 C CA . VAL A 1 88 ? 6.407 10.460 2.609 1.00 91.88 88 VAL A CA 1
ATOM 638 C C . VAL A 1 88 ? 7.580 9.871 1.833 1.00 91.88 88 VAL A C 1
ATOM 640 O O . VAL A 1 88 ? 8.699 9.809 2.347 1.00 91.88 88 VAL A O 1
ATOM 643 N N . VAL A 1 89 ? 7.325 9.471 0.592 1.00 90.88 89 VAL A N 1
ATOM 644 C CA . VAL A 1 89 ? 8.343 9.108 -0.398 1.00 90.88 89 VAL A CA 1
ATOM 645 C C . VAL A 1 89 ? 8.264 10.100 -1.543 1.00 90.88 89 VAL A C 1
ATOM 647 O O . VAL A 1 89 ? 7.191 10.295 -2.112 1.00 90.88 89 VAL A O 1
ATOM 650 N N . THR A 1 90 ? 9.403 10.687 -1.899 1.00 90.12 90 THR A N 1
ATOM 651 C CA . THR A 1 90 ? 9.537 11.530 -3.087 1.00 90.12 90 THR A CA 1
ATOM 652 C C . THR A 1 90 ? 10.557 10.911 -4.033 1.00 90.12 90 THR A C 1
ATOM 654 O O . THR A 1 90 ? 11.669 10.573 -3.628 1.00 90.12 90 THR A O 1
ATOM 657 N N . ILE A 1 91 ? 10.173 10.760 -5.294 1.00 87.62 91 ILE A N 1
ATOM 658 C CA . ILE A 1 91 ? 10.964 10.183 -6.383 1.00 87.62 91 ILE A CA 1
ATOM 659 C C . ILE A 1 91 ? 10.946 11.126 -7.590 1.00 87.62 91 ILE A C 1
ATOM 661 O O . ILE A 1 91 ? 10.195 12.099 -7.618 1.00 87.62 91 ILE A O 1
ATOM 665 N N . ALA A 1 92 ? 11.771 10.851 -8.600 1.00 85.44 92 ALA A N 1
ATOM 666 C CA . ALA A 1 92 ? 11.636 11.547 -9.878 1.00 85.44 92 ALA A CA 1
ATOM 667 C C . ALA A 1 92 ? 10.333 11.137 -10.590 1.00 85.44 92 ALA A C 1
ATOM 669 O O . ALA A 1 92 ? 9.833 10.031 -10.383 1.00 85.44 92 ALA A O 1
ATOM 670 N N . THR A 1 93 ? 9.799 12.029 -11.426 1.00 80.56 93 THR A N 1
ATOM 671 C CA . THR A 1 93 ? 8.652 11.730 -12.298 1.00 80.56 93 THR A CA 1
ATOM 672 C C . THR A 1 93 ? 9.001 10.626 -13.293 1.00 80.56 93 THR A C 1
ATOM 674 O O . THR A 1 93 ? 10.178 10.371 -13.543 1.00 80.56 93 THR A O 1
ATOM 677 N N . ASP A 1 94 ? 7.980 9.985 -13.865 1.00 81.00 94 ASP A N 1
ATOM 678 C CA . ASP A 1 94 ? 8.147 8.933 -14.882 1.00 81.00 94 ASP A CA 1
ATOM 679 C C . ASP A 1 94 ? 9.000 7.742 -14.403 1.00 81.00 94 ASP A C 1
ATOM 681 O O . ASP A 1 94 ? 9.720 7.099 -15.168 1.00 81.00 94 ASP A O 1
ATOM 685 N N . ILE A 1 95 ? 8.906 7.435 -13.107 1.00 86.50 95 ILE A N 1
ATOM 686 C CA . ILE A 1 95 ? 9.490 6.254 -12.477 1.00 86.50 95 ILE A CA 1
ATOM 687 C C . ILE A 1 95 ? 8.363 5.476 -11.797 1.00 86.50 95 ILE A C 1
ATOM 689 O O . ILE A 1 95 ? 7.462 6.059 -11.190 1.00 86.50 95 ILE A O 1
ATOM 693 N N . ALA A 1 96 ? 8.416 4.146 -11.868 1.00 89.25 96 ALA A N 1
ATOM 694 C CA . ALA A 1 96 ? 7.533 3.304 -11.071 1.00 89.25 96 ALA A CA 1
ATOM 695 C C . ALA A 1 96 ? 8.091 3.112 -9.660 1.00 89.25 96 ALA A C 1
ATOM 697 O O . ALA A 1 96 ? 9.298 2.953 -9.476 1.00 89.25 96 ALA A O 1
ATOM 698 N N . VAL A 1 97 ? 7.216 3.067 -8.662 1.00 90.94 97 VAL A N 1
ATOM 699 C CA . VAL A 1 97 ? 7.584 2.894 -7.254 1.00 90.94 97 VAL A CA 1
ATOM 700 C C . VAL A 1 97 ? 6.776 1.786 -6.609 1.00 90.94 97 VAL A C 1
ATOM 702 O O . VAL A 1 97 ? 5.612 1.597 -6.946 1.00 90.94 97 VAL A O 1
ATOM 705 N N . ALA A 1 98 ? 7.389 1.067 -5.675 1.00 92.88 98 ALA A N 1
ATOM 706 C CA . ALA A 1 98 ? 6.716 0.118 -4.804 1.00 92.88 98 ALA A CA 1
ATOM 707 C C . ALA A 1 98 ? 7.025 0.464 -3.343 1.00 92.88 98 ALA A C 1
ATOM 709 O O . ALA A 1 98 ? 8.182 0.423 -2.920 1.00 92.88 98 ALA A O 1
ATOM 710 N N . ILE A 1 99 ? 5.986 0.809 -2.584 1.00 93.38 99 ILE A N 1
ATOM 711 C CA . ILE A 1 99 ? 6.068 1.185 -1.169 1.00 93.38 99 ILE A CA 1
ATOM 712 C C . ILE A 1 99 ? 5.292 0.151 -0.366 1.00 93.38 99 ILE A C 1
ATOM 714 O O . ILE A 1 99 ? 4.077 0.038 -0.520 1.00 93.38 99 ILE A O 1
ATOM 718 N N . THR A 1 100 ? 5.972 -0.588 0.504 1.00 93.44 100 THR A N 1
ATOM 719 C CA . THR A 1 100 ? 5.329 -1.602 1.347 1.00 93.44 100 THR A CA 1
ATOM 720 C C . THR A 1 100 ? 5.096 -1.061 2.751 1.00 93.44 100 THR A C 1
ATOM 722 O O . THR A 1 100 ? 6.008 -0.537 3.385 1.00 93.44 100 THR A O 1
ATOM 725 N N . LEU A 1 101 ? 3.873 -1.228 3.251 1.00 93.12 101 LEU A N 1
ATOM 726 C CA . LEU A 1 101 ? 3.504 -0.998 4.641 1.00 93.12 101 LEU A CA 1
ATOM 727 C C . LEU A 1 101 ? 3.066 -2.324 5.265 1.00 93.12 101 LEU A C 1
ATOM 729 O O . LEU A 1 101 ? 2.069 -2.916 4.849 1.00 93.12 101 LEU A O 1
ATOM 733 N N . LEU A 1 102 ? 3.781 -2.767 6.298 1.00 92.69 102 LEU A N 1
ATOM 734 C CA . LEU A 1 102 ? 3.365 -3.915 7.102 1.00 92.69 102 LEU A CA 1
ATOM 735 C C . LEU A 1 102 ? 2.387 -3.472 8.189 1.00 92.69 102 LEU A C 1
ATOM 737 O O . LEU A 1 102 ? 2.558 -2.414 8.796 1.00 92.69 102 LEU A O 1
ATOM 741 N N . VAL A 1 103 ? 1.395 -4.310 8.493 1.00 90.38 103 VAL A N 1
ATOM 742 C CA . VAL A 1 103 ? 0.413 -4.015 9.552 1.00 90.38 103 VAL A CA 1
ATOM 743 C C . VAL A 1 103 ? 1.087 -3.906 10.925 1.00 90.38 103 VAL A C 1
ATOM 745 O O . VAL A 1 103 ? 0.660 -3.112 11.753 1.00 90.38 103 VAL A O 1
ATOM 748 N N . SER A 1 104 ? 2.202 -4.609 11.148 1.00 90.44 104 SER A N 1
ATOM 749 C CA . SER A 1 104 ? 3.009 -4.495 12.374 1.00 90.44 104 SER A CA 1
ATOM 750 C C . SER A 1 104 ? 3.665 -3.123 12.578 1.00 90.44 104 SER A C 1
ATOM 752 O O . SER A 1 104 ? 4.082 -2.810 13.689 1.00 90.44 104 SER A O 1
ATOM 754 N N . MET A 1 105 ? 3.773 -2.307 11.524 1.00 91.06 105 MET A N 1
ATOM 755 C CA . MET A 1 105 ? 4.305 -0.940 11.584 1.00 91.06 105 MET A CA 1
ATOM 756 C C . MET A 1 105 ? 3.211 0.097 11.867 1.00 91.06 105 MET A C 1
ATOM 758 O O . MET A 1 105 ? 3.502 1.290 11.975 1.00 91.06 105 MET A O 1
ATOM 762 N N . VAL A 1 106 ? 1.947 -0.324 11.931 1.00 91.31 106 VAL A N 1
ATOM 763 C CA . VAL A 1 106 ? 0.802 0.550 12.178 1.00 91.31 106 VAL A CA 1
ATOM 764 C C . VAL A 1 106 ? 0.543 0.607 13.685 1.00 91.31 106 VAL A C 1
ATOM 766 O O . VAL A 1 106 ? 0.461 -0.444 14.318 1.00 91.31 106 VAL A O 1
ATOM 769 N N . PRO A 1 107 ? 0.416 1.805 14.286 1.00 91.88 107 PRO A N 1
ATOM 770 C CA . PRO A 1 107 ? 0.133 1.918 15.708 1.00 91.88 107 PRO A CA 1
ATOM 771 C C . PRO A 1 107 ? -1.210 1.282 16.063 1.00 91.88 107 PRO A C 1
ATOM 773 O O . PRO A 1 107 ? -2.163 1.327 15.276 1.00 91.88 107 PRO A O 1
ATOM 776 N N . ASP A 1 108 ? -1.311 0.782 17.293 1.00 86.19 108 ASP A N 1
ATOM 777 C CA . ASP A 1 108 ? -2.548 0.212 17.813 1.00 86.19 108 ASP A CA 1
ATOM 778 C C . ASP A 1 108 ? -3.733 1.170 17.617 1.00 86.19 108 ASP A C 1
ATOM 780 O O . ASP A 1 108 ? -3.605 2.396 17.698 1.00 86.19 108 ASP A O 1
ATOM 784 N N . THR A 1 109 ? -4.919 0.599 17.395 1.00 87.25 109 THR A N 1
ATOM 785 C CA . THR A 1 109 ? -6.204 1.281 17.128 1.00 87.25 109 THR A CA 1
ATOM 786 C C . THR A 1 109 ? -6.407 1.859 15.7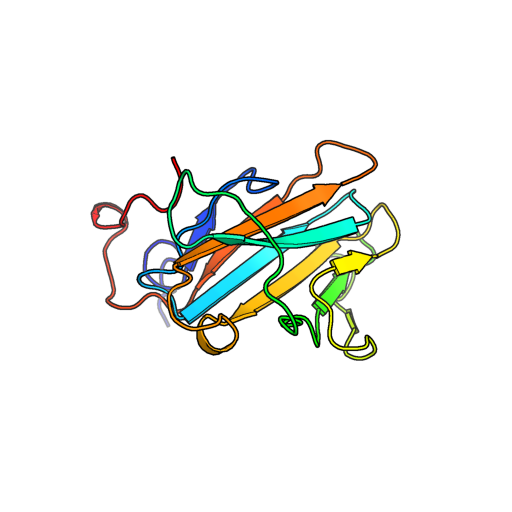24 1.00 87.25 109 THR A C 1
ATOM 788 O O . THR A 1 109 ? -7.548 2.178 15.387 1.00 87.25 109 THR A O 1
ATOM 791 N N . TYR A 1 110 ? -5.371 1.967 14.887 1.00 91.50 110 TYR A N 1
ATOM 792 C CA . TYR A 1 110 ? -5.534 2.350 13.481 1.00 91.50 110 TYR A CA 1
ATOM 793 C C . TYR A 1 110 ? -5.835 1.123 12.618 1.00 91.50 110 TYR A C 1
ATOM 795 O O . TYR A 1 110 ? -5.237 0.067 12.790 1.00 91.50 110 TYR A O 1
ATOM 803 N N . GLN A 1 111 ? -6.793 1.260 11.701 1.00 90.12 111 GLN A N 1
ATOM 804 C CA . GLN A 1 111 ? -7.294 0.142 10.886 1.00 90.12 111 GLN A CA 1
ATOM 805 C C . GLN A 1 111 ? -7.294 0.449 9.389 1.00 90.12 111 GLN A C 1
ATOM 807 O O . GLN A 1 111 ? -7.406 -0.465 8.575 1.00 90.12 111 GLN A O 1
ATOM 812 N N . TYR A 1 112 ? -7.161 1.724 9.021 1.00 93.25 112 TYR A N 1
ATOM 813 C CA . TYR A 1 112 ? -7.246 2.179 7.643 1.00 93.25 112 TYR A CA 1
ATOM 814 C C . TYR A 1 112 ? -6.011 2.983 7.276 1.00 93.25 112 TYR A C 1
ATOM 816 O O . TYR A 1 112 ? -5.562 3.823 8.059 1.00 93.25 112 TYR A O 1
ATOM 824 N N . VAL A 1 113 ? -5.508 2.765 6.065 1.00 95.00 113 VAL A N 1
ATOM 825 C CA . VAL A 1 113 ? -4.417 3.539 5.472 1.00 95.00 113 VAL A CA 1
ATOM 826 C C . VAL A 1 113 ? -4.871 4.177 4.166 1.00 95.00 113 VAL A C 1
ATOM 828 O O . VAL A 1 113 ? -5.651 3.598 3.413 1.00 95.00 113 VAL A O 1
ATOM 831 N N . LYS A 1 114 ? -4.364 5.376 3.897 1.00 94.00 114 LYS A N 1
ATOM 832 C CA . LYS A 1 114 ? -4.407 6.024 2.589 1.00 94.00 114 LYS A CA 1
ATOM 833 C C . LYS A 1 114 ? -2.993 6.284 2.127 1.00 94.00 114 LYS A C 1
ATOM 835 O O . LYS A 1 114 ? -2.180 6.796 2.895 1.00 94.00 114 LYS A O 1
ATOM 840 N N . CYS A 1 115 ? -2.741 5.984 0.865 1.00 93.25 115 CYS A N 1
ATOM 841 C CA . CYS A 1 115 ? -1.602 6.524 0.155 1.00 93.25 115 CYS A CA 1
ATOM 842 C C . CYS A 1 115 ? -2.138 7.536 -0.854 1.00 93.25 115 CYS A C 1
ATOM 844 O O . CYS A 1 115 ? -2.977 7.197 -1.688 1.00 93.25 115 CYS A O 1
ATOM 846 N N . THR A 1 116 ? -1.709 8.784 -0.734 1.00 92.25 116 THR A N 1
ATOM 847 C CA . THR A 1 116 ? -2.048 9.838 -1.688 1.00 92.25 116 THR A CA 1
ATOM 848 C C . THR A 1 116 ? -0.840 10.058 -2.575 1.00 92.25 116 THR A C 1
ATOM 850 O O . THR A 1 116 ? 0.215 10.459 -2.077 1.00 92.25 116 THR A O 1
ATOM 853 N N . ALA A 1 117 ? -0.999 9.767 -3.862 1.00 90.31 117 ALA A N 1
ATOM 854 C CA . ALA A 1 117 ? -0.047 10.153 -4.887 1.00 90.31 117 ALA A CA 1
ATOM 855 C C . ALA A 1 117 ? -0.378 11.587 -5.327 1.00 90.31 117 ALA A C 1
ATOM 857 O O . ALA A 1 117 ? -1.550 11.932 -5.504 1.00 90.31 117 ALA A O 1
ATOM 858 N N . SER A 1 118 ? 0.631 12.449 -5.384 1.00 87.06 118 SER A N 1
ATOM 859 C CA . SER A 1 118 ? 0.471 13.847 -5.762 1.00 87.06 118 SER A CA 1
ATOM 860 C C . SER A 1 118 ? 1.568 14.269 -6.723 1.00 87.06 118 SER A C 1
ATOM 862 O O . SER A 1 118 ? 2.746 14.139 -6.388 1.00 87.06 118 SER A O 1
ATOM 864 N N . ALA A 1 119 ? 1.129 14.884 -7.820 1.00 73.88 119 ALA A N 1
ATOM 865 C CA . ALA A 1 119 ? 1.898 15.581 -8.842 1.00 73.88 119 ALA A CA 1
ATOM 866 C C . ALA A 1 119 ? 2.912 14.741 -9.657 1.00 73.88 119 ALA A C 1
ATOM 868 O O . ALA A 1 119 ? 3.735 14.042 -9.068 1.00 73.88 119 ALA A O 1
ATOM 869 N N . PRO A 1 120 ? 3.016 14.964 -10.986 1.00 54.66 120 PRO A N 1
ATOM 870 C CA . PRO A 1 120 ? 2.095 15.687 -11.863 1.00 54.66 120 PRO A CA 1
ATOM 871 C C . PRO A 1 120 ? 1.127 14.732 -12.589 1.00 54.66 120 PRO A C 1
ATOM 873 O O . PRO A 1 120 ? 1.380 14.300 -13.708 1.00 54.66 120 PRO A O 1
ATOM 876 N N . GLY A 1 121 ? -0.034 14.479 -11.989 1.00 57.81 121 GLY A N 1
ATOM 877 C CA . GLY A 1 121 ? -1.166 13.805 -12.625 1.00 57.81 121 GLY A CA 1
ATOM 878 C C . GLY A 1 121 ? -2.046 13.134 -11.577 1.00 57.81 121 GLY A C 1
ATOM 879 O O . GLY A 1 121 ? -1.655 13.040 -10.420 1.00 57.81 121 GLY A O 1
ATOM 880 N N . ASP A 1 122 ? -3.233 12.664 -11.953 1.00 58.00 122 ASP A N 1
ATOM 881 C CA . ASP A 1 122 ? -3.994 11.718 -11.125 1.00 58.00 122 ASP A CA 1
ATOM 882 C C . ASP A 1 122 ? -3.296 10.349 -11.204 1.00 58.00 122 ASP A C 1
ATOM 884 O O . ASP A 1 122 ? -3.805 9.415 -11.830 1.00 58.00 122 ASP A O 1
ATOM 888 N N . GLY A 1 123 ? -2.059 10.263 -10.698 1.00 61.28 123 GLY A N 1
ATOM 889 C CA . GLY A 1 123 ? -1.188 9.125 -10.932 1.00 61.28 123 GLY A CA 1
ATOM 890 C C . GLY A 1 123 ? -1.851 7.825 -10.518 1.00 61.28 123 GLY A C 1
ATOM 891 O O . GLY A 1 123 ? -2.578 7.714 -9.523 1.00 61.28 123 GLY A O 1
ATOM 892 N N . LEU A 1 124 ? -1.624 6.814 -11.351 1.00 78.50 124 LEU A N 1
ATOM 893 C CA . LEU A 1 124 ? -2.192 5.499 -11.143 1.00 78.50 124 LEU A CA 1
AT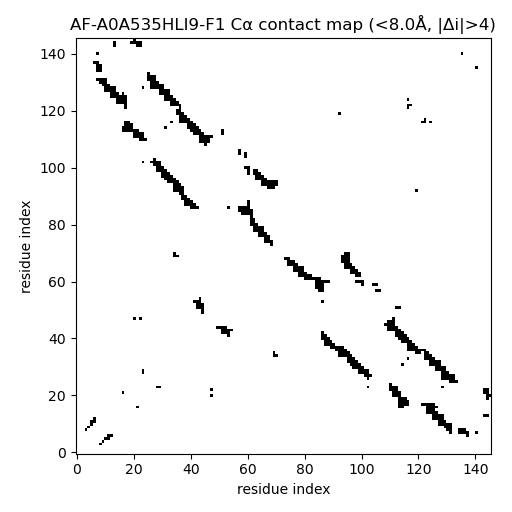OM 894 C C . LEU A 1 124 ? -1.486 4.862 -9.955 1.00 78.50 124 LEU A C 1
ATOM 896 O O . LEU A 1 124 ? -0.345 4.414 -10.050 1.00 78.50 124 LEU A O 1
ATOM 900 N N . LEU A 1 125 ? -2.202 4.815 -8.839 1.00 89.69 125 LEU A N 1
ATOM 901 C CA . LEU A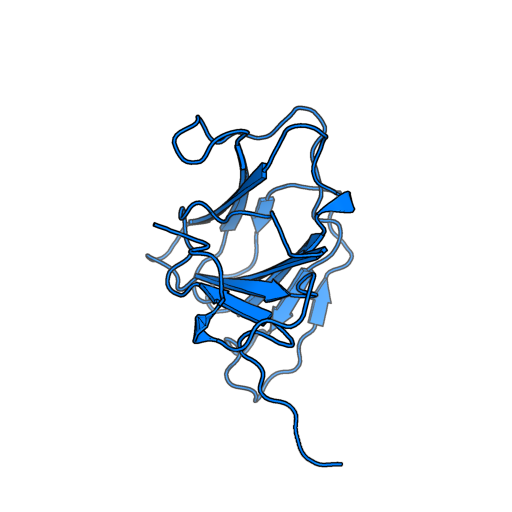 1 125 ? -1.801 4.060 -7.670 1.00 89.69 125 LEU A CA 1
ATOM 902 C C . LEU A 1 125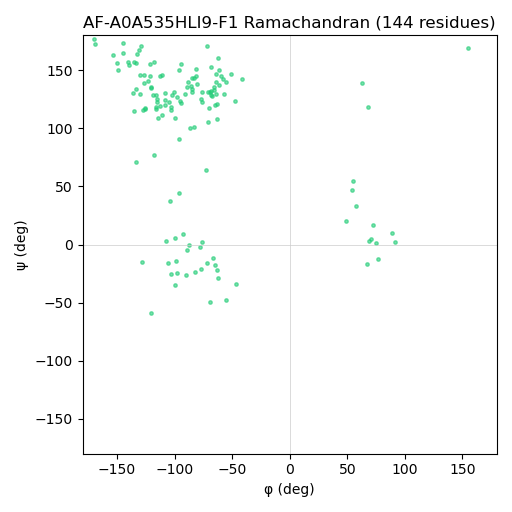 ? -2.598 2.759 -7.614 1.00 89.69 125 LEU A C 1
ATOM 904 O O . LEU A 1 125 ? -3.830 2.764 -7.670 1.00 89.69 125 LEU A O 1
ATOM 908 N N . VAL A 1 126 ? -1.903 1.641 -7.467 1.00 92.50 126 VAL A N 1
ATOM 909 C CA . VAL A 1 126 ? -2.501 0.332 -7.203 1.00 92.50 126 VAL A CA 1
ATOM 910 C C . VAL A 1 126 ? -2.052 -0.121 -5.826 1.00 92.50 126 VAL A C 1
ATOM 912 O O . VAL A 1 126 ? -0.859 -0.243 -5.574 1.00 92.50 126 VAL A O 1
ATOM 915 N N . ALA A 1 127 ? -2.995 -0.391 -4.930 1.00 92.56 127 ALA A N 1
ATOM 916 C CA . ALA A 1 127 ? -2.687 -0.972 -3.629 1.00 92.56 127 ALA A CA 1
ATOM 917 C C . ALA A 1 127 ? -2.920 -2.480 -3.685 1.00 92.56 127 ALA A C 1
ATOM 919 O O . ALA A 1 127 ? -3.994 -2.929 -4.065 1.00 92.56 127 ALA A O 1
ATOM 920 N N . VAL A 1 128 ? -1.935 -3.277 -3.299 1.00 93.12 128 VAL A N 1
ATOM 921 C CA . VAL A 1 128 ? -2.041 -4.734 -3.252 1.00 93.12 128 VAL A CA 1
ATOM 922 C C . VAL A 1 128 ? -1.949 -5.169 -1.804 1.00 93.12 128 VAL A C 1
ATOM 924 O O . VAL A 1 128 ? -0.878 -5.111 -1.206 1.00 93.12 128 VAL A O 1
ATOM 927 N N . LEU A 1 129 ? -3.068 -5.616 -1.240 1.00 91.38 129 LEU A N 1
ATOM 928 C CA . LEU A 1 129 ? -3.067 -6.254 0.071 1.00 91.38 129 LEU A CA 1
ATOM 929 C C . LEU A 1 129 ? -2.527 -7.665 -0.094 1.00 91.38 129 LEU A C 1
ATOM 931 O O . LEU A 1 129 ? -2.990 -8.382 -0.980 1.00 91.38 129 LEU A O 1
ATOM 935 N N . HIS A 1 130 ? -1.572 -8.062 0.737 1.00 89.06 130 HIS A N 1
ATOM 936 C CA . HIS A 1 130 ? -0.907 -9.359 0.647 1.00 89.06 130 HIS A CA 1
ATOM 937 C C . HIS A 1 130 ? -0.865 -10.066 2.005 1.00 89.06 130 HIS A C 1
ATOM 939 O O . HIS A 1 130 ? -1.186 -9.486 3.049 1.00 89.06 130 HIS A O 1
ATOM 945 N N . ASP A 1 131 ? -0.517 -11.355 1.972 1.00 84.38 131 ASP A N 1
ATOM 946 C CA . ASP A 1 131 ? -0.473 -12.231 3.150 1.00 84.38 131 ASP A CA 1
ATOM 947 C C . ASP A 1 131 ? -1.812 -12.245 3.895 1.00 84.38 131 ASP A C 1
ATOM 949 O O . ASP A 1 131 ? -1.916 -11.921 5.083 1.00 84.38 131 ASP A O 1
ATOM 953 N N . LEU A 1 132 ? -2.862 -12.561 3.134 1.00 79.94 132 LEU A N 1
ATOM 954 C CA . LEU A 1 132 ? -4.244 -12.572 3.592 1.00 79.94 132 LEU A CA 1
ATOM 955 C C . LEU A 1 132 ? -4.435 -13.629 4.679 1.00 79.94 132 LEU A C 1
ATOM 957 O O . LEU A 1 132 ? -4.086 -14.801 4.504 1.00 79.94 132 LEU A O 1
ATOM 961 N N . THR A 1 133 ? -5.039 -13.235 5.795 1.00 72.06 133 THR A N 1
ATOM 962 C CA . THR A 1 133 ? -5.403 -14.185 6.837 1.00 72.06 133 THR A CA 1
ATOM 963 C C . THR A 1 133 ? -6.653 -14.952 6.398 1.00 72.06 133 THR A C 1
ATOM 965 O O . THR A 1 133 ? -7.698 -14.380 6.101 1.00 72.06 133 THR A O 1
ATOM 968 N N . VAL A 1 134 ? -6.529 -16.285 6.357 1.00 61.25 134 VAL A N 1
ATOM 969 C CA . VAL A 1 134 ? -7.529 -17.252 5.860 1.00 61.25 134 VAL A CA 1
ATOM 970 C C . VAL A 1 134 ? -7.765 -17.181 4.342 1.00 61.25 134 VAL A C 1
ATOM 972 O O . VAL A 1 134 ? -8.269 -16.206 3.794 1.00 61.25 134 VAL A O 1
ATOM 975 N N . GLN A 1 135 ? -7.472 -18.294 3.661 1.00 52.94 135 GLN A N 1
ATOM 976 C CA . GLN A 1 135 ? -7.697 -18.480 2.225 1.00 52.94 135 GLN A CA 1
ATOM 977 C C . GLN A 1 135 ? -9.190 -18.402 1.900 1.00 52.94 135 GLN A C 1
ATOM 979 O O . GLN A 1 135 ? -9.963 -19.317 2.197 1.00 52.94 135 GLN A O 1
ATOM 984 N N . ARG A 1 136 ? -9.611 -17.316 1.260 1.00 54.72 136 ARG A N 1
ATOM 985 C CA . ARG A 1 136 ? -10.992 -17.135 0.829 1.00 54.72 136 ARG A CA 1
ATOM 986 C C . ARG A 1 136 ? -11.015 -17.163 -0.688 1.00 54.72 136 ARG A C 1
ATOM 988 O O . ARG A 1 136 ? -10.405 -16.322 -1.335 1.00 54.72 136 ARG A O 1
ATOM 995 N N . LYS A 1 137 ? -11.741 -18.131 -1.267 1.00 57.75 137 LYS A N 1
ATOM 996 C CA . LYS A 1 137 ? -12.140 -18.074 -2.687 1.00 57.75 137 LYS A CA 1
ATOM 997 C C . LYS A 1 137 ? -12.578 -16.633 -3.012 1.00 57.75 137 LYS A C 1
ATOM 999 O O . LYS A 1 137 ? -13.239 -16.055 -2.150 1.00 57.75 137 LYS A O 1
ATOM 1004 N N . PRO A 1 138 ? -12.289 -16.072 -4.200 1.00 57.22 138 PRO A N 1
ATOM 1005 C CA . PRO A 1 138 ? -12.538 -14.657 -4.510 1.00 57.22 138 PRO A CA 1
ATOM 1006 C C . PRO A 1 138 ? -13.928 -14.129 -4.116 1.00 57.22 138 PRO A C 1
ATOM 1008 O O . PRO A 1 138 ? -14.066 -12.998 -3.668 1.00 57.22 138 PRO A O 1
ATOM 1011 N N . VAL A 1 139 ? -14.955 -14.978 -4.197 1.00 61.06 139 VAL A N 1
ATOM 1012 C CA . VAL A 1 139 ? -16.338 -14.673 -3.787 1.00 61.06 139 VAL A CA 1
ATOM 1013 C C . VAL A 1 139 ? -16.522 -14.369 -2.287 1.00 61.06 139 VAL A C 1
ATOM 1015 O O . VAL A 1 139 ? -17.481 -13.712 -1.906 1.00 61.06 139 VAL A O 1
ATOM 1018 N N . ASN A 1 140 ? -15.609 -14.820 -1.428 1.00 58.75 140 ASN A N 1
ATOM 1019 C CA . ASN A 1 140 ? -15.676 -14.671 0.030 1.00 58.75 140 ASN A CA 1
ATOM 1020 C C . ASN A 1 140 ? -14.811 -13.507 0.554 1.00 58.75 140 ASN A C 1
ATOM 1022 O O . ASN A 1 140 ? -14.652 -13.352 1.772 1.00 58.75 140 ASN A O 1
ATOM 1026 N N . LEU A 1 141 ? -14.210 -12.724 -0.344 1.00 56.97 141 LEU A N 1
ATOM 1027 C CA . LEU A 1 141 ? -13.384 -11.578 0.015 1.00 56.97 141 LEU A CA 1
ATOM 1028 C C . LEU A 1 141 ? -14.231 -10.490 0.680 1.00 56.97 141 LEU A C 1
ATOM 1030 O O . LEU A 1 141 ? -15.331 -10.173 0.227 1.00 56.97 141 LEU A O 1
ATOM 1034 N N . ALA A 1 142 ? -13.717 -9.914 1.768 1.00 61.06 142 ALA A N 1
ATOM 1035 C CA . ALA A 1 142 ? -14.317 -8.719 2.345 1.00 61.06 142 ALA A CA 1
ATOM 1036 C C . ALA A 1 142 ? -14.211 -7.565 1.336 1.00 61.06 142 ALA A C 1
ATOM 1038 O O . ALA A 1 142 ? -13.236 -7.486 0.591 1.00 61.06 142 ALA A O 1
ATOM 1039 N N . LYS A 1 143 ? -15.192 -6.657 1.317 1.00 63.56 143 LYS A N 1
ATOM 1040 C CA 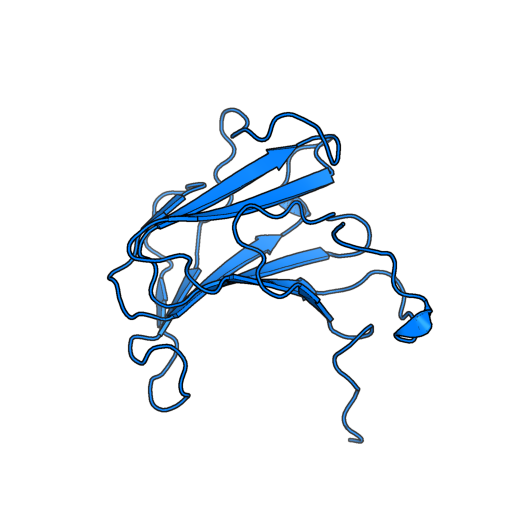. LYS A 1 143 ? -15.033 -5.382 0.606 1.00 63.56 143 LYS A CA 1
ATOM 1041 C C . LYS A 1 143 ? -13.919 -4.593 1.301 1.00 63.56 143 LYS A C 1
ATOM 1043 O O . LYS A 1 143 ? -14.022 -4.335 2.498 1.00 63.56 143 LYS A O 1
ATOM 1048 N N . ILE A 1 144 ? -12.852 -4.275 0.571 1.00 62.59 144 ILE A N 1
ATOM 1049 C CA . ILE A 1 144 ? -11.615 -3.692 1.133 1.00 62.59 144 ILE A CA 1
ATOM 1050 C C . ILE A 1 144 ? -11.570 -2.172 0.982 1.00 62.59 144 ILE A C 1
ATOM 1052 O O . ILE A 1 144 ? -10.943 -1.480 1.782 1.00 62.59 144 ILE A O 1
ATOM 1056 N N . SER A 1 145 ? -12.297 -1.663 -0.005 1.00 45.88 145 SER A N 1
ATOM 1057 C CA . SER A 1 145 ? -12.552 -0.249 -0.248 1.00 45.88 145 SER A CA 1
ATOM 1058 C C . SER A 1 145 ? -14.040 -0.064 -0.577 1.00 45.88 145 SER A C 1
ATOM 1060 O O . SER A 1 145 ? -14.708 -1.030 -0.971 1.00 45.88 145 SER A O 1
ATOM 1062 N N . ALA A 1 146 ? -14.569 1.146 -0.371 1.00 47.34 146 ALA A N 1
ATOM 1063 C CA . ALA A 1 146 ? -15.894 1.544 -0.857 1.00 47.34 146 ALA A CA 1
ATOM 1064 C C . ALA A 1 146 ? -15.764 2.321 -2.166 1.00 47.34 146 ALA A C 1
ATOM 1066 O O . ALA A 1 146 ? -14.746 3.039 -2.299 1.00 47.34 146 ALA A O 1
#